Protein AF-A0A160PE72-F1 (afdb_monomer_lite)

Foldseek 3Di:
DDDPQDQDAPVNVVVVFVVQCVVLVAPDKDWDDQCVCRVVPPPPDSVSRRDSDIDMHGPCNVVSVVVVVVVVVVVD

Radius of gyration: 16.16 Å; chains: 1; bounding box: 32×30×43 Å

Organism: NCBI:txid223967

Sequence (76 aa):
MSRPIEIRTVADLERTARSLALHFKARTVVVVGSQGILVGWPGAPVTMCMSPEIDAYPANARAWEAAQDDDLAEAS

Structure (mmCIF, N/CA/C/O backbone):
data_AF-A0A160PE72-F1
#
_entry.id   AF-A0A160PE72-F1
#
loop_
_atom_site.group_PDB
_atom_site.id
_atom_site.type_symbol
_atom_site.label_atom_id
_atom_site.label_alt_id
_atom_site.label_comp_id
_atom_site.label_asym_id
_atom_site.label_entity_id
_atom_site.label_seq_id
_atom_site.pdbx_PDB_ins_code
_atom_site.Cartn_x
_atom_site.Cartn_y
_atom_site.Cartn_z
_atom_site.occupancy
_atom_site.B_iso_or_equiv
_atom_site.auth_seq_id
_atom_site.auth_comp_id
_atom_site.auth_asym_id
_atom_site.auth_atom_id
_atom_site.pdbx_PDB_model_num
ATOM 1 N N . MET A 1 1 ? -3.773 21.850 19.267 1.00 48.62 1 MET A N 1
ATOM 2 C CA . MET A 1 1 ? -4.669 20.672 19.298 1.00 48.62 1 MET A CA 1
ATOM 3 C C . MET A 1 1 ? -4.205 19.722 18.203 1.00 48.62 1 MET A C 1
ATOM 5 O O . MET A 1 1 ? -4.053 20.195 17.082 1.00 48.62 1 MET A O 1
ATOM 9 N N . SER A 1 2 ? -3.892 18.454 18.502 1.00 70.06 2 SER A N 1
ATOM 10 C CA . SER A 1 2 ? -3.568 17.486 17.440 1.00 70.06 2 SER A CA 1
ATOM 11 C C . SER A 1 2 ? -4.847 17.128 16.683 1.00 70.06 2 SER A C 1
ATOM 13 O O . SER A 1 2 ?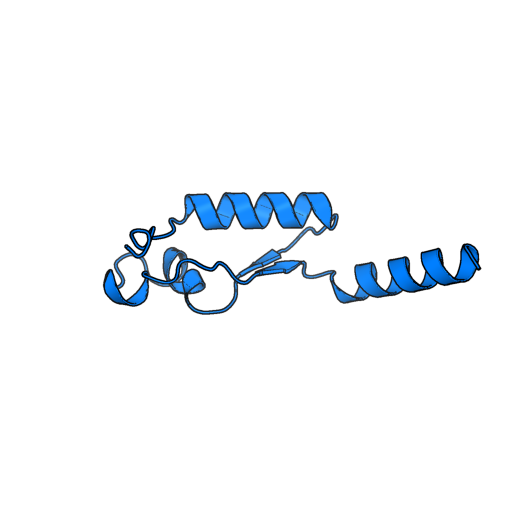 -5.932 17.126 17.269 1.00 70.06 2 SER A O 1
ATOM 15 N N . ARG A 1 3 ? -4.744 16.851 15.379 1.00 68.94 3 ARG A N 1
ATOM 16 C CA . ARG A 1 3 ? -5.882 16.306 14.630 1.00 68.94 3 ARG A CA 1
ATOM 17 C C . ARG A 1 3 ? -6.285 14.946 15.227 1.00 68.94 3 ARG A C 1
ATOM 19 O O . ARG A 1 3 ? -5.398 14.228 15.698 1.00 68.94 3 ARG A O 1
ATOM 26 N N . PRO A 1 4 ? -7.582 14.588 15.216 1.00 74.94 4 PRO A N 1
ATOM 27 C CA . PRO A 1 4 ? -8.011 13.229 15.524 1.00 74.94 4 PRO A CA 1
ATOM 28 C C . PRO A 1 4 ? -7.303 12.236 14.598 1.00 74.94 4 PRO A C 1
ATOM 30 O O . PRO A 1 4 ? -7.129 12.525 13.413 1.00 74.94 4 PRO A O 1
ATOM 33 N N . ILE A 1 5 ? -6.899 11.083 15.133 1.00 75.50 5 ILE A N 1
ATOM 34 C CA . ILE A 1 5 ? -6.361 9.995 14.313 1.00 75.50 5 ILE A CA 1
ATOM 35 C C . ILE A 1 5 ? -7.525 9.408 13.515 1.00 75.50 5 ILE A C 1
ATOM 37 O O . ILE A 1 5 ? -8.449 8.829 14.085 1.00 75.50 5 ILE A O 1
ATO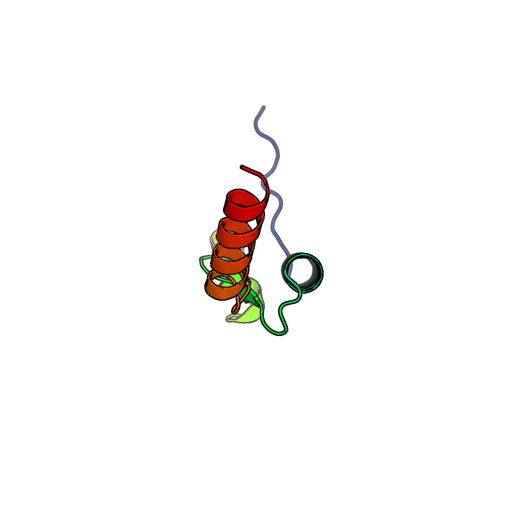M 41 N N . GLU A 1 6 ? -7.488 9.592 12.200 1.00 84.94 6 GLU A N 1
ATOM 42 C CA . GLU A 1 6 ? -8.416 8.953 11.274 1.00 84.94 6 GLU A CA 1
ATOM 43 C C . GLU A 1 6 ? -7.998 7.490 11.090 1.00 84.94 6 GLU A C 1
ATOM 45 O O . GLU A 1 6 ? -6.875 7.207 10.672 1.00 84.94 6 GLU A O 1
ATOM 50 N N . ILE A 1 7 ? -8.892 6.557 11.424 1.00 88.62 7 ILE A N 1
ATOM 51 C CA . ILE A 1 7 ? -8.660 5.125 11.209 1.00 88.62 7 ILE A CA 1
ATOM 52 C C . ILE A 1 7 ? -8.953 4.820 9.742 1.00 88.62 7 ILE A C 1
ATOM 54 O O . ILE A 1 7 ? -10.068 5.048 9.271 1.00 88.62 7 ILE A O 1
ATOM 58 N N . ARG A 1 8 ? -7.957 4.292 9.029 1.00 92.75 8 ARG A N 1
ATOM 59 C CA . ARG A 1 8 ? -8.126 3.877 7.635 1.00 92.75 8 ARG A CA 1
ATOM 60 C C . ARG A 1 8 ? -9.010 2.644 7.529 1.00 92.75 8 ARG A C 1
ATOM 62 O O . ARG A 1 8 ? -9.097 1.809 8.428 1.00 92.75 8 ARG A O 1
ATOM 69 N N . THR A 1 9 ? -9.641 2.525 6.375 1.00 93.38 9 THR A N 1
ATOM 70 C CA . THR A 1 9 ? -10.550 1.440 6.025 1.00 93.38 9 THR A CA 1
ATOM 71 C C . THR A 1 9 ? -10.002 0.622 4.859 1.00 93.38 9 THR A C 1
ATOM 73 O O . THR A 1 9 ? -9.095 1.045 4.140 1.00 93.38 9 THR A O 1
ATOM 76 N N . VAL A 1 10 ? -10.601 -0.544 4.610 1.00 94.94 10 VAL A N 1
ATOM 77 C CA . VAL A 1 10 ? -10.314 -1.322 3.393 1.00 94.94 10 VAL A CA 1
ATOM 78 C C . VAL A 1 10 ? -10.567 -0.483 2.132 1.00 94.94 10 VAL A C 1
ATOM 80 O O . VAL A 1 10 ? -9.784 -0.543 1.190 1.00 94.94 10 VAL A O 1
ATOM 83 N N . ALA A 1 11 ? -11.593 0.374 2.129 1.00 95.75 11 ALA A N 1
ATOM 84 C CA . ALA A 1 11 ? -11.876 1.260 1.000 1.00 95.75 11 ALA A CA 1
ATOM 85 C C . ALA A 1 11 ? -10.747 2.279 0.747 1.00 95.75 11 ALA A C 1
ATOM 87 O O . ALA A 1 11 ? -10.459 2.604 -0.408 1.00 95.75 11 ALA A O 1
ATOM 88 N N . ASP A 1 12 ? -10.071 2.750 1.801 1.00 95.31 12 ASP A N 1
ATOM 89 C CA . ASP A 1 12 ? -8.893 3.609 1.657 1.00 95.31 12 ASP A CA 1
ATOM 90 C C . ASP A 1 12 ? -7.731 2.855 1.008 1.00 95.31 12 ASP A C 1
ATOM 92 O O . ASP A 1 12 ? -7.093 3.399 0.105 1.00 95.31 12 ASP A O 1
ATOM 96 N N . LEU A 1 13 ? -7.496 1.595 1.400 1.00 95.62 13 LEU A N 1
ATOM 97 C CA . LEU A 1 13 ? -6.485 0.746 0.762 1.00 95.62 13 LEU A CA 1
ATOM 98 C C . LEU A 1 13 ? -6.773 0.549 -0.722 1.00 95.62 13 LEU A C 1
ATOM 100 O O . LEU A 1 13 ? -5.881 0.713 -1.553 1.00 95.62 13 LEU A O 1
ATOM 104 N N . GLU A 1 14 ? -8.019 0.238 -1.075 1.00 96.62 14 GLU A N 1
ATOM 105 C CA . GLU A 1 14 ? -8.388 0.038 -2.471 1.00 96.62 14 GLU A CA 1
ATOM 106 C C . GLU A 1 14 ? -8.246 1.319 -3.301 1.00 96.62 14 GLU A C 1
ATOM 108 O O . GLU A 1 14 ? -7.795 1.268 -4.447 1.00 96.62 14 GLU A O 1
ATOM 113 N N . ARG A 1 15 ? -8.618 2.480 -2.742 1.00 96.81 15 ARG A N 1
ATOM 114 C CA . ARG A 1 15 ? -8.441 3.778 -3.409 1.00 96.81 15 ARG A CA 1
ATOM 115 C C . ARG A 1 15 ? -6.960 4.066 -3.645 1.00 96.81 15 ARG A C 1
ATOM 117 O O . ARG A 1 15 ? -6.596 4.452 -4.756 1.00 96.81 15 ARG A O 1
ATOM 124 N N . THR A 1 16 ? -6.115 3.843 -2.639 1.00 96.12 16 THR A N 1
ATOM 125 C CA . THR A 1 16 ? -4.660 4.007 -2.752 1.00 96.12 16 THR A CA 1
ATOM 126 C C . THR A 1 16 ? -4.083 3.066 -3.806 1.00 96.12 16 THR A C 1
ATOM 128 O O . THR A 1 16 ? -3.397 3.522 -4.719 1.00 96.12 16 THR A O 1
ATOM 131 N N . ALA A 1 17 ? -4.431 1.778 -3.755 1.00 96.38 17 ALA A N 1
ATOM 132 C CA . ALA A 1 17 ? -3.961 0.786 -4.716 1.00 96.38 17 ALA A CA 1
ATOM 133 C C . ALA A 1 17 ? -4.375 1.134 -6.153 1.00 96.38 17 ALA A C 1
ATOM 135 O O . ALA A 1 17 ? -3.543 1.082 -7.056 1.00 96.38 17 ALA A O 1
ATOM 136 N N . ARG A 1 18 ? -5.628 1.558 -6.375 1.00 97.44 18 ARG A N 1
ATOM 137 C CA . ARG A 1 18 ? -6.099 2.001 -7.698 1.00 97.44 18 ARG A CA 1
ATOM 138 C C . ARG A 1 18 ? -5.353 3.238 -8.193 1.00 97.44 18 ARG A C 1
ATOM 140 O O . ARG A 1 18 ? -4.941 3.261 -9.348 1.00 97.44 18 ARG A O 1
ATOM 147 N N . SER A 1 19 ? -5.153 4.236 -7.334 1.00 97.25 19 SER A N 1
ATOM 148 C CA . SER A 1 19 ? -4.433 5.462 -7.697 1.00 97.25 19 SER A CA 1
ATOM 149 C C . SER A 1 19 ? -2.991 5.164 -8.120 1.00 97.25 19 SER A C 1
ATOM 151 O O . SER A 1 19 ? -2.558 5.587 -9.191 1.00 97.25 19 SER A O 1
ATOM 153 N N . LEU A 1 20 ? -2.273 4.355 -7.332 1.00 97.06 20 LEU A N 1
ATOM 154 C CA . LEU A 1 20 ? -0.897 3.952 -7.632 1.00 97.06 20 LEU A CA 1
ATOM 155 C C . LEU A 1 20 ? -0.818 3.087 -8.896 1.00 97.06 20 LEU A C 1
ATOM 157 O O . LEU A 1 20 ? 0.037 3.322 -9.745 1.00 97.06 20 LEU A O 1
ATOM 161 N N . ALA A 1 21 ? -1.730 2.125 -9.058 1.00 97.56 21 ALA A N 1
ATOM 162 C CA . ALA A 1 21 ? -1.788 1.282 -10.250 1.00 97.56 21 ALA A CA 1
ATOM 163 C C . ALA A 1 21 ? -1.976 2.112 -11.529 1.00 97.56 21 ALA A C 1
ATOM 165 O O . ALA A 1 21 ? -1.281 1.882 -12.517 1.00 97.56 21 ALA A O 1
ATOM 166 N N . LEU A 1 22 ? -2.873 3.104 -11.503 1.00 97.06 22 LEU A N 1
ATOM 167 C CA . LEU A 1 22 ? -3.109 3.997 -12.638 1.00 97.06 22 LEU A CA 1
ATOM 168 C C . LEU A 1 22 ? -1.908 4.908 -12.910 1.00 97.06 22 LEU A C 1
ATOM 170 O O . LEU A 1 22 ? -1.474 5.005 -14.055 1.00 97.06 22 LEU A O 1
ATOM 174 N N . HIS A 1 23 ? -1.361 5.543 -11.871 1.00 95.19 23 HIS A N 1
ATOM 175 C CA . HIS A 1 23 ? -0.241 6.474 -12.010 1.00 95.19 23 HIS A CA 1
ATOM 176 C C . HIS A 1 23 ? 1.011 5.783 -12.565 1.00 95.19 23 HIS A C 1
ATOM 178 O O . HIS A 1 23 ? 1.584 6.230 -13.556 1.00 95.19 23 HIS A O 1
ATOM 184 N N . PHE A 1 24 ? 1.390 4.647 -11.978 1.00 95.50 24 PHE A N 1
ATOM 185 C CA . PHE A 1 24 ? 2.596 3.905 -12.353 1.00 95.50 24 PHE A CA 1
ATOM 186 C C . PHE A 1 24 ? 2.361 2.876 -13.465 1.00 95.50 24 PHE A C 1
ATOM 188 O O . PHE A 1 24 ? 3.264 2.103 -13.790 1.00 95.50 24 PHE A O 1
ATOM 195 N N . LYS A 1 25 ? 1.151 2.830 -14.047 1.00 95.25 25 LYS A N 1
ATOM 196 C CA . LYS A 1 25 ? 0.736 1.828 -15.049 1.00 95.25 25 LYS A CA 1
ATOM 197 C C . LYS A 1 25 ? 1.046 0.395 -14.591 1.00 95.25 25 LYS A C 1
ATOM 199 O O . LYS A 1 25 ? 1.468 -0.459 -15.371 1.00 95.25 25 LYS A O 1
ATOM 204 N N . ALA A 1 26 ? 0.862 0.140 -13.301 1.00 96.81 26 ALA A N 1
ATOM 205 C CA . ALA A 1 26 ? 1.192 -1.119 -12.662 1.00 96.81 26 ALA A CA 1
ATOM 206 C C . ALA A 1 26 ? -0.038 -2.026 -12.608 1.00 96.81 26 ALA A C 1
ATOM 208 O O . ALA A 1 26 ? -1.124 -1.600 -12.223 1.00 96.81 26 ALA A O 1
ATOM 209 N N . ARG A 1 27 ? 0.136 -3.314 -12.922 1.00 96.31 27 ARG A N 1
ATOM 210 C CA . ARG A 1 27 ? -0.924 -4.317 -12.717 1.00 96.31 27 ARG A CA 1
ATOM 211 C C . ARG A 1 27 ? -1.122 -4.655 -11.237 1.00 96.31 27 ARG A C 1
ATOM 213 O O . ARG A 1 27 ? -2.228 -4.999 -10.831 1.00 96.31 27 ARG A O 1
ATOM 220 N N . THR A 1 28 ? -0.050 -4.575 -10.455 1.00 96.88 28 THR A N 1
ATOM 221 C CA . THR A 1 28 ? -0.019 -5.010 -9.058 1.00 96.88 28 THR A CA 1
ATOM 222 C C . THR A 1 28 ? 0.552 -3.900 -8.190 1.00 96.88 28 THR A C 1
ATOM 224 O O . THR A 1 28 ? 1.600 -3.338 -8.511 1.00 96.88 28 THR A O 1
ATOM 227 N N . VAL A 1 29 ? -0.119 -3.630 -7.073 1.00 97.50 29 VAL A N 1
ATOM 228 C CA . VAL A 1 29 ? 0.354 -2.759 -5.994 1.00 97.50 29 VAL A CA 1
ATOM 229 C C . VAL A 1 29 ? 0.412 -3.588 -4.721 1.00 97.50 29 VAL A C 1
ATOM 231 O O . VAL A 1 29 ? -0.523 -4.332 -4.422 1.00 97.50 29 VAL A O 1
ATOM 234 N N . VAL A 1 30 ? 1.515 -3.474 -3.991 1.00 95.50 30 VAL A N 1
ATOM 235 C CA . VAL A 1 30 ? 1.746 -4.195 -2.740 1.00 95.50 30 VAL A CA 1
ATOM 236 C C . VAL A 1 30 ? 1.575 -3.212 -1.592 1.00 95.50 30 VAL A C 1
ATOM 238 O O . VAL A 1 30 ? 2.331 -2.250 -1.495 1.00 95.50 30 VAL A O 1
ATOM 241 N N . VAL A 1 31 ? 0.583 -3.451 -0.733 1.00 94.50 31 VAL A N 1
ATOM 242 C CA . VAL A 1 31 ? 0.445 -2.745 0.548 1.00 94.50 31 VAL A CA 1
ATOM 243 C C . VAL A 1 31 ? 1.398 -3.391 1.547 1.00 94.50 31 VAL A C 1
ATOM 245 O O . VAL A 1 31 ? 1.431 -4.616 1.672 1.00 94.50 31 VAL A O 1
ATOM 248 N N . VAL A 1 32 ? 2.168 -2.573 2.253 1.00 92.56 32 VAL A N 1
ATOM 249 C CA . VAL A 1 32 ? 3.133 -3.009 3.261 1.00 92.56 32 VAL A CA 1
ATOM 250 C C . VAL A 1 32 ? 2.873 -2.316 4.592 1.00 92.56 32 VAL A C 1
ATOM 252 O O . VAL A 1 32 ? 2.085 -1.378 4.697 1.00 92.56 32 VAL A O 1
ATOM 255 N N . GLY A 1 33 ? 3.517 -2.819 5.639 1.00 91.62 33 GLY A N 1
ATOM 256 C CA . GLY A 1 33 ? 3.410 -2.232 6.966 1.00 91.62 33 GLY A CA 1
ATOM 257 C C . GLY A 1 33 ? 2.072 -2.503 7.653 1.00 91.62 33 GLY A C 1
ATOM 258 O O . GLY A 1 33 ? 1.349 -3.455 7.346 1.00 91.62 33 GLY A O 1
ATOM 259 N N . SER A 1 34 ? 1.776 -1.668 8.650 1.00 92.50 34 SER A N 1
ATOM 260 C CA . SER A 1 34 ? 0.708 -1.906 9.629 1.00 92.50 34 SER A CA 1
ATOM 261 C C . SER A 1 34 ? -0.686 -1.979 9.005 1.00 92.50 34 SER A C 1
ATOM 263 O O . SER A 1 34 ? -1.540 -2.709 9.499 1.00 92.50 34 SER A O 1
ATOM 265 N N . GLN A 1 35 ? -0.920 -1.283 7.891 1.00 94.06 35 GLN A N 1
ATOM 266 C CA . GLN A 1 35 ? -2.239 -1.221 7.264 1.00 94.06 35 GLN A CA 1
ATOM 267 C C . GLN A 1 35 ? -2.619 -2.469 6.466 1.00 94.06 35 GLN A C 1
ATOM 269 O O . GLN A 1 35 ? -3.796 -2.650 6.158 1.00 94.06 35 GLN A O 1
ATOM 274 N N . GLY A 1 36 ? -1.686 -3.400 6.235 1.00 93.75 36 GLY A N 1
ATOM 275 C CA . GLY A 1 36 ? -2.030 -4.735 5.733 1.00 93.75 36 GLY A CA 1
ATOM 276 C C . GLY A 1 36 ? -3.011 -5.486 6.648 1.00 93.75 36 GLY A C 1
ATOM 277 O O . GLY A 1 36 ? -3.754 -6.351 6.181 1.00 93.75 36 GLY A O 1
ATOM 278 N N . ILE A 1 37 ? -3.085 -5.116 7.934 1.00 94.62 37 ILE A N 1
ATOM 279 C CA . ILE A 1 37 ? -3.990 -5.728 8.914 1.00 94.62 37 ILE A CA 1
ATOM 280 C C . ILE A 1 37 ? -5.472 -5.579 8.544 1.00 94.62 37 ILE A C 1
ATOM 282 O O . ILE A 1 37 ? -6.257 -6.480 8.827 1.00 94.62 37 ILE A O 1
ATOM 286 N N . LEU A 1 38 ? -5.845 -4.496 7.850 1.00 93.31 38 LEU A N 1
ATOM 287 C CA . LEU A 1 38 ? -7.236 -4.210 7.481 1.00 93.31 38 LEU A CA 1
ATOM 288 C C . LEU A 1 38 ? -7.835 -5.284 6.561 1.00 93.31 38 LEU A C 1
ATOM 290 O O . LEU A 1 38 ? -9.046 -5.488 6.566 1.00 9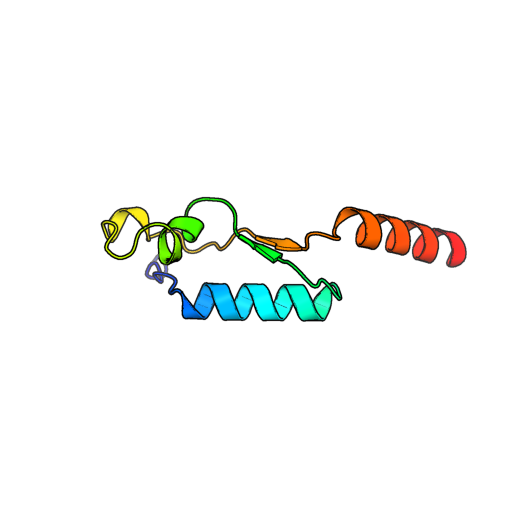3.31 38 LEU A O 1
ATOM 294 N N . VAL A 1 39 ? -6.989 -5.967 5.785 1.00 93.62 39 VAL A N 1
ATOM 295 C CA . VAL A 1 39 ? -7.381 -7.074 4.899 1.00 93.62 39 VAL A CA 1
ATOM 296 C C . VAL A 1 39 ? -6.903 -8.431 5.412 1.00 93.62 39 VAL A C 1
ATOM 298 O O . VAL A 1 39 ? -7.607 -9.424 5.255 1.00 93.62 39 VAL A O 1
ATOM 301 N N . GLY A 1 40 ? -5.725 -8.487 6.041 1.00 93.56 40 GLY A N 1
ATOM 302 C CA . GLY A 1 40 ? -5.115 -9.732 6.512 1.00 93.56 40 GLY A CA 1
ATOM 303 C C . GLY A 1 40 ? -5.721 -10.282 7.804 1.00 93.56 40 GLY A C 1
ATOM 304 O O . GLY A 1 40 ? -5.593 -11.475 8.066 1.00 93.56 40 GLY A O 1
ATOM 305 N N . TRP A 1 41 ? -6.388 -9.441 8.603 1.00 93.75 41 TRP A N 1
ATOM 306 C CA . TRP A 1 41 ? -7.034 -9.851 9.851 1.00 93.75 41 TRP A CA 1
ATOM 307 C C . TRP A 1 41 ? -8.361 -9.103 10.084 1.00 93.75 41 TRP A C 1
ATOM 309 O O . TRP A 1 41 ? -8.422 -8.142 10.858 1.00 93.75 41 TRP A O 1
ATOM 319 N N . PRO A 1 42 ? -9.461 -9.564 9.457 1.00 86.25 42 PRO A N 1
ATOM 320 C CA . PRO A 1 42 ? -10.793 -9.013 9.694 1.00 86.25 42 PRO A CA 1
ATOM 321 C C . PRO A 1 42 ? -11.187 -9.167 11.174 1.00 86.25 42 PRO A C 1
ATOM 323 O O . PRO A 1 42 ? -11.383 -10.282 11.654 1.00 86.25 42 PRO A O 1
ATOM 326 N N . GLY A 1 43 ? -11.272 -8.054 11.911 1.00 87.81 43 GLY A N 1
ATOM 327 C CA . GLY A 1 43 ? -11.584 -8.038 13.349 1.00 87.81 43 GLY A CA 1
ATOM 328 C C . GLY A 1 43 ? -10.395 -7.790 14.284 1.00 87.81 43 GLY A C 1
ATOM 329 O O . GLY A 1 43 ? -10.542 -7.949 15.496 1.00 87.81 43 GLY A O 1
ATOM 330 N N . ALA A 1 44 ? -9.232 -7.398 13.756 1.00 92.31 44 ALA A N 1
ATOM 331 C CA . ALA A 1 44 ? -8.111 -6.959 14.582 1.00 92.31 44 ALA A CA 1
ATOM 332 C C . ALA A 1 44 ? -8.513 -5.838 15.570 1.00 92.31 44 ALA A C 1
ATOM 334 O O . ALA A 1 44 ? -9.376 -5.009 15.252 1.00 92.31 44 ALA A O 1
ATOM 335 N N . PRO A 1 45 ? -7.886 -5.770 16.762 1.00 92.56 45 PRO A N 1
ATOM 336 C CA . PRO A 1 45 ? -8.138 -4.700 17.720 1.00 92.56 45 PRO A CA 1
ATOM 337 C C . PRO A 1 45 ? -7.942 -3.318 17.092 1.00 92.56 45 PRO A C 1
ATOM 339 O O . PRO A 1 45 ? -6.937 -3.076 16.426 1.00 92.56 45 PRO A O 1
ATOM 342 N N . VAL A 1 46 ? -8.863 -2.387 17.365 1.00 88.81 46 VAL A N 1
ATOM 343 C CA . VAL A 1 46 ? -8.841 -1.026 16.791 1.00 88.81 46 VAL A CA 1
ATOM 344 C C . VAL A 1 46 ? -7.494 -0.334 17.000 1.00 88.81 46 VAL A C 1
ATOM 346 O O . VAL A 1 46 ? -7.006 0.337 16.096 1.00 88.81 46 VAL A O 1
ATOM 349 N N . THR A 1 47 ? -6.858 -0.546 18.153 1.00 90.69 47 THR A N 1
ATOM 350 C CA . THR A 1 47 ? -5.531 -0.012 18.492 1.00 90.69 47 THR A CA 1
ATOM 351 C C . THR A 1 47 ? -4.433 -0.425 17.512 1.00 90.69 47 THR A C 1
ATOM 353 O O . THR A 1 47 ? -3.500 0.341 17.297 1.00 90.69 47 THR A O 1
ATOM 356 N N . MET A 1 48 ? -4.548 -1.594 16.879 1.00 90.94 48 MET A N 1
ATOM 357 C CA . MET A 1 48 ? -3.606 -2.076 15.863 1.00 90.94 48 MET A CA 1
ATOM 358 C C . MET A 1 48 ? -3.899 -1.509 14.464 1.00 90.94 48 MET A C 1
ATOM 360 O O . MET A 1 48 ? -3.043 -1.580 13.587 1.00 90.94 48 MET A O 1
ATOM 364 N N . CYS A 1 49 ? -5.074 -0.906 14.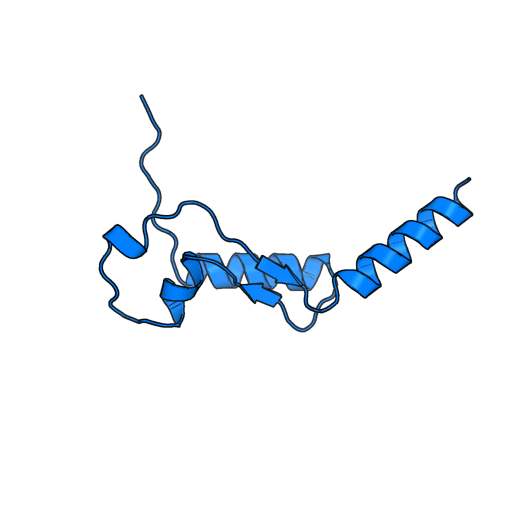264 1.00 90.31 49 CYS A N 1
ATOM 365 C CA . CYS A 1 49 ? -5.486 -0.272 13.011 1.00 90.31 49 CYS A CA 1
ATOM 366 C C . CYS A 1 49 ? -5.226 1.247 12.988 1.00 90.31 49 CYS A C 1
ATOM 368 O O . CYS A 1 49 ? -5.446 1.879 11.960 1.00 90.31 49 CYS A O 1
ATOM 370 N N . MET A 1 50 ? -4.758 1.851 14.090 1.00 89.50 50 MET A N 1
ATOM 371 C CA . MET A 1 50 ? -4.661 3.313 14.265 1.00 89.50 50 MET A CA 1
ATOM 372 C C . MET A 1 50 ? -3.522 4.009 13.492 1.00 89.50 50 MET A C 1
ATOM 374 O O . MET A 1 50 ? -3.198 5.155 13.805 1.00 89.50 50 MET A O 1
ATOM 378 N N . SER A 1 51 ? -2.902 3.375 12.492 1.00 89.94 51 SER A N 1
ATOM 379 C CA . SER A 1 51 ? -1.929 4.091 11.657 1.00 89.94 51 SER A CA 1
ATOM 380 C C . SER A 1 51 ? -2.652 5.016 10.672 1.00 89.94 51 SER A C 1
ATOM 382 O O . SER A 1 51 ? -3.512 4.546 9.924 1.00 89.94 51 SER A O 1
ATOM 384 N N . PRO A 1 52 ? -2.303 6.315 10.619 1.00 87.62 52 PRO A N 1
ATOM 385 C CA . PRO A 1 52 ? -2.864 7.232 9.633 1.00 87.62 52 PRO A CA 1
ATOM 386 C C . PRO A 1 52 ? -2.235 7.059 8.239 1.00 87.62 52 PRO A C 1
ATOM 388 O O . PRO A 1 52 ? -2.780 7.571 7.257 1.00 87.62 52 PRO A O 1
ATOM 391 N N . GLU A 1 53 ? -1.100 6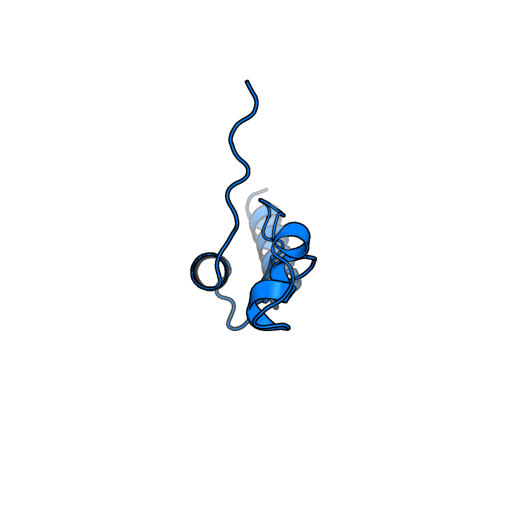.367 8.137 1.00 92.00 53 GLU A N 1
ATOM 392 C CA . GLU A 1 53 ? -0.313 6.201 6.911 1.00 92.00 53 GLU A CA 1
ATOM 393 C C . GLU A 1 53 ? -0.594 4.856 6.241 1.00 92.00 53 GLU A C 1
ATOM 395 O O . GLU A 1 53 ? -0.744 3.844 6.925 1.00 92.00 53 GLU A O 1
ATOM 400 N N . ILE A 1 54 ? -0.656 4.857 4.905 1.00 94.94 54 ILE A N 1
ATOM 401 C CA . ILE A 1 54 ? -0.731 3.653 4.070 1.00 94.94 54 ILE A CA 1
ATOM 402 C C . ILE A 1 54 ? 0.560 3.582 3.264 1.00 94.94 54 ILE A C 1
ATOM 404 O O . ILE A 1 54 ? 0.757 4.381 2.349 1.00 94.94 54 ILE A O 1
ATOM 408 N N . ASP A 1 55 ? 1.388 2.590 3.566 1.00 94.94 55 ASP A N 1
ATOM 409 C CA . ASP A 1 55 ? 2.593 2.304 2.800 1.00 94.94 55 ASP A CA 1
ATOM 410 C C . ASP A 1 55 ? 2.270 1.315 1.683 1.00 94.94 55 ASP A C 1
ATOM 412 O O . ASP A 1 55 ? 1.723 0.232 1.911 1.00 94.94 55 ASP A O 1
ATOM 416 N N . ALA A 1 56 ? 2.601 1.680 0.450 1.00 96.12 56 ALA A N 1
ATOM 417 C CA . ALA A 1 56 ? 2.406 0.813 -0.698 1.00 96.12 56 ALA A CA 1
ATOM 418 C C . ALA A 1 56 ? 3.394 1.148 -1.812 1.00 96.12 56 ALA A C 1
ATOM 420 O O . ALA A 1 56 ? 3.804 2.298 -1.961 1.00 96.12 56 ALA A O 1
ATOM 421 N N . TYR A 1 57 ? 3.735 0.153 -2.628 1.00 95.00 57 TYR A N 1
ATOM 422 C CA . TYR A 1 57 ? 4.558 0.363 -3.817 1.00 95.00 57 TYR A CA 1
ATOM 423 C C . TYR A 1 57 ? 4.022 -0.424 -5.021 1.00 95.00 57 TYR A C 1
ATOM 425 O O . TYR A 1 57 ? 3.460 -1.517 -4.863 1.00 95.00 57 TYR A O 1
ATOM 433 N N . PRO A 1 58 ? 4.157 0.117 -6.242 1.00 96.75 58 PRO A N 1
ATOM 434 C CA . PRO A 1 58 ? 3.799 -0.598 -7.456 1.00 96.75 58 PRO A CA 1
ATOM 435 C C . PRO A 1 58 ? 4.852 -1.674 -7.761 1.00 96.75 58 PRO A C 1
ATOM 437 O O . PRO A 1 58 ? 6.054 -1.448 -7.640 1.00 96.75 58 PRO A O 1
ATOM 440 N N . ALA A 1 59 ? 4.429 -2.861 -8.194 1.00 96.06 59 ALA A N 1
ATOM 441 C CA . ALA A 1 59 ? 5.347 -3.983 -8.423 1.00 96.06 59 ALA A CA 1
ATOM 442 C C . ALA A 1 59 ? 6.369 -3.729 -9.552 1.00 96.06 59 ALA A C 1
ATOM 444 O O . ALA A 1 59 ? 7.395 -4.401 -9.617 1.00 96.06 59 ALA A O 1
ATOM 445 N N . ASN A 1 60 ? 6.100 -2.764 -10.436 1.00 95.81 60 ASN A N 1
ATOM 446 C CA . ASN A 1 60 ? 6.997 -2.336 -11.509 1.00 95.81 60 ASN A CA 1
ATOM 447 C C . ASN A 1 60 ? 7.878 -1.130 -11.131 1.00 95.81 60 A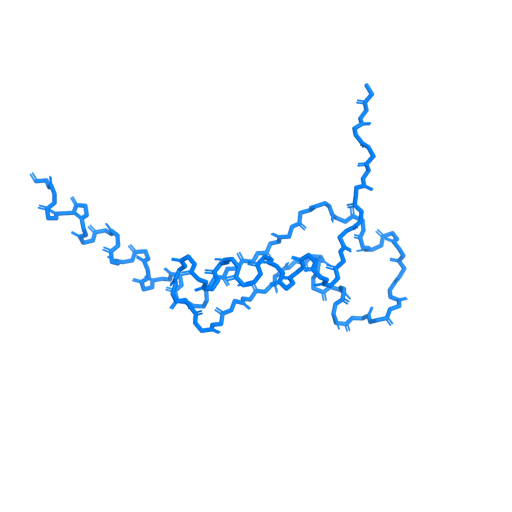SN A C 1
ATOM 449 O O . ASN A 1 60 ? 8.483 -0.562 -12.035 1.00 95.81 60 ASN A O 1
ATOM 453 N N . ALA A 1 61 ? 7.970 -0.743 -9.849 1.00 92.75 61 ALA A N 1
ATOM 454 C CA . ALA A 1 61 ? 8.710 0.444 -9.399 1.00 92.75 61 ALA A CA 1
ATOM 455 C C . ALA A 1 61 ? 10.103 0.568 -10.040 1.00 92.75 61 ALA A C 1
ATOM 457 O O . ALA A 1 61 ? 10.390 1.579 -10.664 1.00 92.75 61 ALA A O 1
ATOM 458 N N . ARG A 1 62 ? 10.909 -0.505 -10.022 1.00 91.88 62 ARG A N 1
ATOM 459 C CA . ARG A 1 62 ? 12.253 -0.509 -10.634 1.00 91.88 62 ARG A CA 1
ATOM 460 C C . ARG A 1 62 ? 12.261 -0.209 -12.135 1.00 91.88 62 ARG A C 1
ATOM 462 O O . ARG A 1 62 ? 13.167 0.449 -12.624 1.00 91.88 62 ARG A O 1
ATOM 469 N N . ALA A 1 63 ? 11.287 -0.739 -12.876 1.00 92.12 63 ALA A N 1
ATOM 470 C CA . ALA A 1 63 ? 11.190 -0.499 -14.315 1.00 92.12 63 ALA A CA 1
ATOM 471 C C . ALA A 1 63 ? 10.720 0.931 -14.608 1.00 92.12 63 ALA A C 1
ATOM 473 O O . ALA A 1 63 ? 11.151 1.525 -15.589 1.00 92.12 63 ALA A O 1
ATOM 474 N N . TRP A 1 64 ? 9.847 1.474 -13.755 1.00 91.06 64 TRP A N 1
ATOM 475 C CA . TRP A 1 64 ? 9.435 2.870 -13.836 1.00 91.06 64 TRP A CA 1
ATOM 476 C C . TRP A 1 64 ? 10.610 3.811 -13.541 1.00 91.06 64 TRP A C 1
ATOM 478 O O . TRP A 1 64 ? 10.864 4.695 -14.345 1.00 91.06 64 TRP A O 1
ATOM 488 N N . GLU A 1 65 ? 11.358 3.573 -12.458 1.00 91.12 65 GLU A N 1
ATOM 489 C CA . GLU A 1 65 ? 12.547 4.357 -12.081 1.00 91.12 65 GLU A CA 1
ATOM 490 C C . GLU A 1 65 ? 13.582 4.386 -13.214 1.00 91.12 65 GLU A C 1
ATOM 492 O O . GLU A 1 65 ? 13.996 5.463 -13.628 1.00 91.12 65 GLU A O 1
ATOM 497 N N . ALA A 1 66 ? 13.911 3.226 -13.795 1.00 92.12 66 ALA A N 1
ATOM 498 C CA . ALA A 1 66 ? 14.847 3.146 -14.919 1.00 92.12 66 ALA A CA 1
ATOM 499 C C . ALA A 1 66 ? 14.388 3.955 -16.147 1.00 92.12 66 ALA A C 1
ATOM 501 O O . ALA A 1 66 ? 15.198 4.617 -16.783 1.00 92.12 66 ALA A O 1
ATOM 502 N N . ALA A 1 67 ? 13.088 3.943 -16.461 1.00 89.44 67 ALA A N 1
ATOM 503 C CA . ALA A 1 67 ? 12.554 4.728 -17.573 1.00 89.44 67 ALA A CA 1
ATOM 504 C C . ALA A 1 67 ? 12.617 6.245 -17.316 1.00 89.44 67 ALA A C 1
ATOM 506 O O . ALA A 1 67 ? 12.701 7.015 -18.264 1.00 89.44 67 ALA A O 1
ATOM 507 N N . GLN A 1 68 ? 12.563 6.686 -16.054 1.00 84.25 68 GLN A N 1
ATOM 508 C CA . GLN A 1 68 ? 12.724 8.106 -15.721 1.00 84.25 68 GLN A CA 1
ATOM 509 C C . GLN A 1 68 ? 14.180 8.568 -15.828 1.00 84.25 68 GLN A C 1
ATOM 511 O O . GLN A 1 68 ? 14.421 9.702 -16.234 1.00 84.25 68 GLN A O 1
ATOM 516 N N . ASP A 1 69 ? 15.140 7.708 -15.487 1.00 76.62 69 ASP A N 1
ATOM 517 C CA . ASP A 1 69 ? 16.564 8.024 -15.637 1.00 76.62 69 ASP A CA 1
ATOM 518 C C . ASP A 1 69 ? 16.951 8.179 -17.118 1.00 76.62 69 ASP A C 1
ATOM 520 O O . ASP A 1 69 ? 17.701 9.095 -17.461 1.00 76.62 69 ASP A O 1
ATOM 524 N N . ASP A 1 70 ? 16.384 7.351 -18.002 1.00 68.19 70 ASP A N 1
ATOM 525 C CA . ASP A 1 70 ? 16.564 7.479 -19.454 1.00 68.19 70 ASP A CA 1
ATOM 526 C C . ASP A 1 70 ? 15.944 8.787 -19.991 1.00 68.19 70 ASP A C 1
ATOM 528 O O . ASP A 1 70 ? 16.608 9.524 -20.723 1.00 68.19 70 ASP A O 1
ATOM 532 N N . ASP A 1 71 ? 14.719 9.137 -19.571 1.00 63.34 71 ASP A N 1
ATOM 533 C CA . ASP A 1 71 ? 14.056 10.397 -19.956 1.00 63.34 71 ASP A CA 1
ATOM 534 C C . ASP A 1 71 ? 14.884 11.637 -19.544 1.00 63.34 71 ASP A C 1
ATOM 536 O O . ASP A 1 71 ? 14.938 12.636 -20.267 1.00 63.34 71 ASP A O 1
ATOM 540 N N . LEU A 1 72 ? 15.541 11.592 -18.378 1.00 63.72 72 LEU A N 1
ATOM 541 C CA . LEU A 1 72 ? 16.397 12.679 -17.887 1.00 63.72 72 LEU A CA 1
ATOM 542 C C . LEU A 1 72 ? 17.728 12.774 -18.642 1.00 63.72 72 LEU A C 1
ATOM 544 O O . LEU A 1 72 ? 18.239 13.881 -18.808 1.00 63.72 72 LEU A O 1
ATOM 548 N N . ALA A 1 73 ? 18.274 11.646 -19.102 1.00 59.38 73 ALA A N 1
ATOM 549 C CA . ALA A 1 73 ? 19.495 11.607 -19.901 1.00 59.38 73 ALA A CA 1
ATOM 550 C C . ALA A 1 73 ? 19.274 12.096 -21.343 1.00 59.38 73 ALA A C 1
ATOM 552 O O . ALA A 1 73 ? 20.163 12.723 -21.915 1.00 59.38 73 ALA A O 1
ATOM 553 N N . GLU A 1 74 ? 18.097 11.859 -21.934 1.00 57.88 74 GLU A N 1
ATOM 554 C CA . GLU A 1 74 ? 17.755 12.403 -23.259 1.00 57.88 74 GLU A CA 1
ATOM 555 C C . GLU A 1 74 ? 17.415 13.905 -23.234 1.00 57.88 74 GLU A C 1
ATOM 557 O O . GLU A 1 74 ? 17.485 14.578 -24.264 1.00 57.88 74 GLU A O 1
ATOM 562 N N . ALA A 1 75 ? 17.060 14.450 -22.067 1.00 58.34 75 ALA A N 1
ATOM 563 C CA . ALA A 1 75 ? 16.732 15.865 -21.885 1.00 58.34 75 ALA A CA 1
ATOM 564 C C . ALA A 1 75 ? 17.946 16.773 -21.576 1.00 58.34 75 ALA A C 1
ATOM 566 O O . ALA A 1 75 ? 17.766 17.991 -21.453 1.00 58.34 75 ALA A O 1
ATOM 567 N N . SER A 1 76 ? 19.151 16.206 -21.433 1.00 52.56 76 SER A N 1
ATOM 568 C CA . SER A 1 76 ? 20.413 16.894 -21.084 1.00 52.56 76 SER A CA 1
ATOM 569 C C . SER A 1 76 ? 21.400 16.977 -22.243 1.00 52.56 76 SER A C 1
ATOM 571 O O . SER A 1 76 ? 22.043 18.044 -22.379 1.00 52.56 76 SER A O 1
#

Secondary structure (DSSP, 8-state):
-PPP-PPP-HHHHHHHHHHHHHHTT-S-EEEESGGGHHHHSTT--GGGS-----EEEETTHHHHHHHHHHHHHHT-

pLDDT: mean 88.44, std 11.81, range [48.62, 97.56]